Protein AF-A0AAC9HNM5-F1 (afdb_monomer_lite)

Foldseek 3Di:
DVVVVVVVVVVVVVVVVVVVVVVVVVVVVVLQQQDCPPLLVLLVVLLVLLVVLQQFDFFDRDGLVCLLVVVDDVVLVQDPLSNVLSVLCCVLSHVLSVVCSVVRGLVSLVVSLVSLVVSLVSLVVSQVVQVPDPPHGHTGPSSVSNSVSSVSSNVSSVVSNVPSD

Organism: NCBI:txid340345

Secondary structure (DSSP, 8-state):
-HHHHHHHHHHHHHHHHHHHHHHHHHHHHHTTB---HHHHHHHHHHHHHHHHHHHSEEETTEEHHHHHHT-S-GGG---HHHHHHHHHIIIIIIIIHHHHHHH-BHHHHHHHHHHHHHHHHHHHHHHHHHHHSTTS--B-HHHHHHHHHHHHHHHHHHHHHH---

pLDDT: mean 86.4, std 9.67, range [43.88, 97.06]

Structure (mmCIF, N/CA/C/O backbone):
data_AF-A0AAC9HNM5-F1
#
_entry.id   AF-A0AAC9HNM5-F1
#
loop_
_atom_site.group_PDB
_atom_site.id
_atom_site.type_symbol
_atom_site.label_atom_id
_atom_site.label_alt_id
_atom_site.label_comp_id
_atom_site.label_asym_id
_atom_site.label_entity_id
_atom_site.label_seq_id
_atom_site.pdbx_PDB_ins_code
_atom_site.Cartn_x
_atom_site.Cartn_y
_atom_site.Cartn_z
_atom_site.occupancy
_atom_site.B_iso_or_equiv
_atom_site.auth_seq_id
_atom_site.auth_comp_id
_atom_site.auth_asym_id
_atom_site.auth_atom_id
_atom_site.pdbx_PDB_model_num
ATOM 1 N N . MET A 1 1 ? -28.009 -17.971 62.971 1.00 66.12 1 MET A N 1
ATOM 2 C CA . MET A 1 1 ? -28.503 -16.790 62.217 1.00 66.12 1 MET A CA 1
ATOM 3 C C . MET A 1 1 ? -27.349 -15.958 61.664 1.00 66.12 1 MET A C 1
ATOM 5 O O . MET A 1 1 ? -27.450 -15.504 60.539 1.00 66.12 1 MET A O 1
ATOM 9 N N . THR A 1 2 ? -26.254 -15.810 62.415 1.00 79.38 2 THR A N 1
ATOM 10 C CA . THR A 1 2 ? -25.003 -15.157 61.990 1.00 79.38 2 THR A CA 1
ATOM 11 C C . THR A 1 2 ? -24.256 -15.915 60.890 1.00 79.38 2 THR A C 1
ATOM 13 O O . THR A 1 2 ? -23.834 -15.299 59.926 1.00 79.38 2 THR A O 1
ATOM 16 N N . GLU A 1 3 ? -24.181 -17.244 60.980 1.00 81.12 3 GLU A N 1
ATOM 17 C CA . GLU A 1 3 ? -23.502 -18.106 59.993 1.00 81.12 3 GLU A CA 1
ATOM 18 C C . GLU A 1 3 ? -24.096 -17.973 58.581 1.00 81.12 3 GLU A C 1
ATOM 20 O O . GLU A 1 3 ? -23.392 -17.667 57.628 1.00 81.12 3 GLU A O 1
ATOM 25 N N . LYS A 1 4 ? -25.427 -18.038 58.466 1.00 80.00 4 LYS A N 1
ATOM 26 C CA . LYS A 1 4 ? -26.137 -17.863 57.189 1.00 80.00 4 LYS A CA 1
ATOM 27 C C . LYS A 1 4 ? -25.990 -16.454 56.590 1.00 80.00 4 LYS A C 1
ATOM 29 O O . LYS A 1 4 ? -26.109 -16.286 55.382 1.00 80.00 4 LYS A O 1
ATOM 34 N N . ALA A 1 5 ? -25.781 -15.435 57.426 1.00 81.50 5 ALA A N 1
ATOM 35 C CA . ALA A 1 5 ? -25.550 -14.067 56.961 1.00 81.50 5 ALA A CA 1
ATOM 36 C C . ALA A 1 5 ? -24.114 -13.877 56.440 1.00 81.50 5 ALA A C 1
ATOM 38 O O . ALA A 1 5 ? -23.911 -13.144 55.474 1.00 81.50 5 ALA A O 1
ATOM 39 N N . ASP A 1 6 ? -23.144 -14.562 57.049 1.00 86.81 6 ASP A N 1
ATOM 40 C CA . ASP A 1 6 ? -21.741 -14.558 56.627 1.00 86.81 6 ASP A CA 1
ATOM 41 C C . ASP A 1 6 ? -21.545 -15.322 55.305 1.00 86.81 6 ASP A C 1
ATOM 43 O O . ASP A 1 6 ? -20.891 -14.819 54.388 1.00 86.81 6 ASP A O 1
ATOM 47 N N . GLU A 1 7 ? -22.216 -16.471 55.145 1.00 85.75 7 GLU A N 1
ATOM 48 C CA . GLU A 1 7 ? -22.262 -17.228 53.882 1.00 85.75 7 GLU A CA 1
ATOM 49 C C . GLU A 1 7 ? -22.859 -16.396 52.737 1.00 85.75 7 GLU A C 1
ATOM 51 O O . GLU A 1 7 ? -22.267 -16.280 51.665 1.00 85.75 7 GLU A O 1
ATOM 56 N N . LEU A 1 8 ? -23.985 -15.718 52.980 1.00 83.75 8 LEU A N 1
ATOM 57 C CA . LEU A 1 8 ? -24.619 -14.866 51.970 1.00 83.75 8 LEU A CA 1
ATOM 58 C C . LEU A 1 8 ? -23.730 -13.664 51.586 1.00 83.75 8 LEU A C 1
ATOM 60 O O . LEU A 1 8 ? -23.687 -13.244 50.427 1.00 83.75 8 LEU A O 1
ATOM 64 N N . SER A 1 9 ? -22.988 -13.107 52.549 1.00 81.50 9 SER A N 1
ATOM 65 C CA . SER A 1 9 ? -22.056 -12.003 52.294 1.00 81.50 9 SER A CA 1
ATOM 66 C C . SER A 1 9 ? -20.817 -12.451 51.514 1.00 81.50 9 SER A C 1
ATOM 68 O O . SER A 1 9 ? -20.268 -11.672 50.733 1.00 81.50 9 SER A O 1
ATOM 70 N N . THR A 1 10 ? -20.345 -13.679 51.722 1.00 86.94 10 THR A N 1
ATOM 71 C CA . THR A 1 10 ? -19.187 -14.220 50.998 1.00 86.94 10 THR A CA 1
ATOM 72 C C . THR A 1 10 ? -19.557 -14.643 49.582 1.00 86.94 10 THR A C 1
ATOM 74 O O . THR A 1 10 ? -18.784 -14.392 48.655 1.00 86.94 10 THR A O 1
ATOM 77 N N . GLU A 1 11 ? -20.748 -15.203 49.384 1.00 87.25 11 GLU A N 1
ATOM 78 C CA . GLU A 1 11 ? -21.258 -15.587 48.065 1.00 87.25 11 GLU A CA 1
ATOM 79 C C . GLU A 1 11 ? -21.443 -14.356 47.159 1.00 87.25 11 GLU A C 1
ATOM 81 O O . GLU A 1 11 ? -20.880 -14.300 46.064 1.00 87.25 11 GLU A O 1
ATOM 86 N N . THR A 1 12 ? -22.076 -13.294 47.671 1.00 87.50 12 THR A N 1
ATOM 87 C CA . THR A 1 12 ? -22.257 -12.023 46.939 1.00 87.50 12 THR A CA 1
ATOM 88 C C . THR A 1 12 ? -20.929 -11.332 46.606 1.00 87.50 12 THR A C 1
ATOM 90 O O . THR A 1 12 ? -20.720 -10.891 45.474 1.00 87.50 12 THR A O 1
ATOM 93 N N . ALA A 1 13 ? -19.971 -11.294 47.541 1.00 89.81 13 ALA A N 1
ATOM 94 C CA . ALA A 1 13 ? -18.637 -10.745 47.285 1.00 89.81 13 ALA A CA 1
ATOM 95 C C . ALA A 1 13 ? -17.858 -11.540 46.217 1.00 89.81 13 ALA A C 1
ATOM 97 O O . ALA A 1 13 ? -17.044 -10.973 45.477 1.00 89.81 13 ALA A O 1
ATOM 98 N N . THR A 1 14 ? -18.094 -12.850 46.129 1.00 90.81 14 THR A N 1
ATOM 99 C CA . THR A 1 14 ? -17.448 -13.735 45.151 1.00 90.81 14 THR A CA 1
ATOM 100 C C . THR A 1 14 ? -18.059 -13.561 43.761 1.00 90.81 14 THR A C 1
ATOM 102 O O . THR A 1 14 ? -17.311 -13.420 42.790 1.00 90.81 14 THR A O 1
ATOM 105 N N . GLU A 1 15 ? -19.388 -13.466 43.656 1.00 88.31 15 GLU A N 1
ATOM 106 C CA . GLU A 1 15 ? -20.093 -13.163 42.402 1.00 88.31 15 GLU A CA 1
ATOM 107 C C . GLU A 1 15 ? -19.724 -11.784 41.846 1.00 88.31 15 GLU A C 1
ATOM 109 O O . GLU A 1 15 ? -19.435 -11.643 40.651 1.00 88.31 15 GLU A O 1
ATOM 114 N N . GLU A 1 16 ? -19.638 -10.763 42.704 1.00 88.31 16 GLU A N 1
ATOM 115 C CA . GLU A 1 16 ? -19.188 -9.434 42.290 1.00 88.31 16 GLU A CA 1
ATOM 116 C C . GLU A 1 16 ? -17.755 -9.464 41.748 1.00 88.31 16 GLU A C 1
ATOM 118 O O . GLU A 1 16 ? -17.460 -8.849 40.720 1.00 88.31 16 GLU A O 1
ATOM 123 N N . ARG A 1 17 ? -16.844 -10.188 42.411 1.00 88.38 17 ARG A N 1
ATOM 124 C CA . ARG A 1 17 ? -15.458 -10.340 41.943 1.00 88.38 17 ARG A CA 1
ATOM 125 C C . ARG A 1 17 ? -15.392 -11.088 40.617 1.00 88.38 17 ARG A C 1
ATOM 127 O O . ARG A 1 17 ? -14.682 -10.635 39.721 1.00 88.38 17 ARG A O 1
ATOM 134 N N . ALA A 1 18 ? -16.133 -12.183 40.467 1.00 88.12 18 ALA A N 1
ATOM 135 C CA . ALA A 1 18 ? -16.185 -12.954 39.227 1.00 88.12 18 ALA A CA 1
ATOM 136 C C . ALA A 1 18 ? -16.699 -12.097 38.059 1.00 88.12 18 ALA A C 1
ATOM 138 O O . ALA A 1 18 ? -16.090 -12.077 36.987 1.00 88.12 18 ALA A O 1
ATOM 139 N N . THR A 1 19 ? -17.745 -11.302 38.300 1.00 86.81 19 THR A N 1
ATOM 140 C CA . THR A 1 19 ? -18.313 -10.378 37.311 1.00 86.81 19 THR A CA 1
ATOM 141 C C . THR A 1 19 ? -17.309 -9.287 36.929 1.00 86.81 19 THR A C 1
ATOM 143 O O . THR A 1 19 ? -17.068 -9.058 35.744 1.00 86.81 19 THR A O 1
ATOM 146 N N . ARG A 1 20 ? -16.633 -8.660 37.904 1.00 85.31 20 ARG A N 1
ATOM 147 C CA . ARG A 1 20 ? -15.592 -7.644 37.646 1.00 85.31 20 ARG A CA 1
ATOM 148 C C . ARG A 1 20 ? -14.401 -8.214 36.865 1.00 85.31 20 ARG A C 1
ATOM 150 O O . ARG A 1 20 ? -13.894 -7.553 35.959 1.00 85.31 20 ARG A O 1
ATOM 157 N N . VAL A 1 21 ? -13.961 -9.438 37.170 1.00 86.69 21 VAL A N 1
ATOM 158 C CA . VAL A 1 21 ? -12.869 -10.108 36.441 1.00 86.69 21 VAL A CA 1
ATOM 159 C C . VAL A 1 21 ? -13.279 -10.398 34.997 1.00 86.69 21 VAL A C 1
ATOM 161 O O . VAL A 1 21 ? -12.527 -10.045 34.084 1.00 86.69 21 VAL A O 1
ATOM 164 N N . ALA A 1 22 ? -14.473 -10.958 34.780 1.00 79.88 22 ALA A N 1
ATOM 165 C CA . ALA A 1 22 ? -15.005 -11.236 33.448 1.00 79.88 22 ALA A CA 1
ATOM 166 C C . ALA A 1 22 ? -15.125 -9.953 32.609 1.00 79.88 22 ALA A C 1
ATOM 168 O O . ALA A 1 22 ? -14.618 -9.909 31.486 1.00 79.88 22 ALA A O 1
ATOM 169 N N . LEU A 1 23 ? -15.669 -8.877 33.187 1.00 80.88 23 LEU A N 1
ATOM 170 C CA . LEU A 1 23 ? -15.750 -7.568 32.538 1.00 80.88 23 LEU A CA 1
ATOM 171 C C . LEU A 1 23 ? -14.362 -7.015 32.197 1.00 80.88 23 LEU A C 1
ATOM 173 O O . LEU A 1 23 ? -14.123 -6.687 31.042 1.00 80.88 23 LEU A O 1
ATOM 177 N N . SER A 1 24 ? -13.402 -7.027 33.131 1.00 74.94 24 SER A N 1
ATOM 178 C CA . SER A 1 24 ? -12.031 -6.546 32.869 1.00 74.94 24 SER A CA 1
ATOM 179 C C . SER A 1 24 ? -11.305 -7.339 31.773 1.00 74.94 24 SER A C 1
ATOM 181 O O . SER A 1 24 ? -10.392 -6.837 31.112 1.00 74.94 24 SER A O 1
ATOM 183 N N . SER A 1 25 ? -11.650 -8.620 31.613 1.00 72.50 25 SER A N 1
ATOM 184 C CA . SER A 1 25 ? -11.069 -9.490 30.592 1.00 72.50 25 SER A CA 1
ATOM 185 C C . SER A 1 25 ? -11.669 -9.200 29.216 1.00 72.50 25 SER A C 1
ATOM 187 O O . SER A 1 25 ? -10.917 -9.063 28.250 1.00 72.50 25 SER A O 1
ATOM 189 N N . ALA A 1 26 ? -12.988 -8.996 29.150 1.00 69.69 26 ALA A N 1
ATOM 190 C CA . ALA A 1 26 ? -13.698 -8.581 27.947 1.00 69.69 26 ALA A CA 1
ATOM 191 C C . ALA A 1 26 ? -13.284 -7.166 27.514 1.00 69.69 26 ALA A C 1
ATOM 193 O O . ALA A 1 26 ? -13.017 -6.932 26.339 1.00 69.69 26 ALA A O 1
ATOM 194 N N . GLU A 1 27 ? -13.124 -6.246 28.463 1.00 62.97 27 GLU A N 1
ATOM 195 C CA . GLU A 1 27 ? -12.683 -4.869 28.240 1.00 62.97 27 GLU A CA 1
ATOM 196 C C . GLU A 1 27 ? -11.249 -4.827 27.690 1.00 62.97 27 GLU A C 1
ATOM 198 O O . GLU A 1 27 ? -11.001 -4.211 26.658 1.00 62.97 27 GLU A O 1
ATOM 203 N N . ARG A 1 28 ? -10.316 -5.616 28.249 1.00 63.88 28 ARG A N 1
ATOM 204 C CA . ARG A 1 28 ? -8.965 -5.808 27.674 1.00 63.88 28 ARG A CA 1
ATOM 205 C C . ARG A 1 28 ? -8.978 -6.409 26.267 1.00 63.88 28 ARG A C 1
ATOM 207 O O . ARG A 1 28 ? -8.058 -6.167 25.482 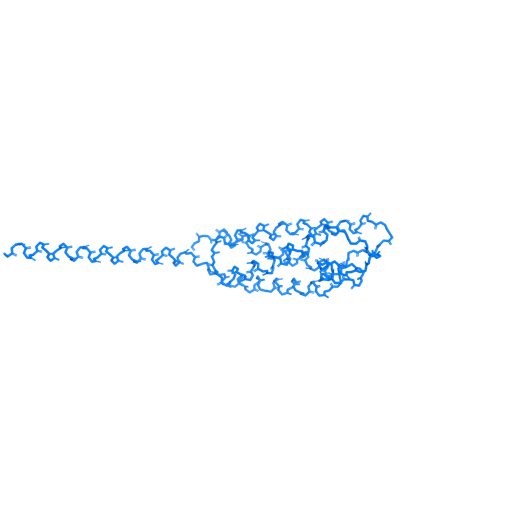1.00 63.88 28 ARG A O 1
ATOM 214 N N . GLN A 1 29 ? -9.987 -7.210 25.942 1.00 62.94 29 GLN A N 1
ATOM 215 C CA . GLN A 1 29 ? -10.165 -7.787 24.611 1.00 62.94 29 GLN A CA 1
ATOM 216 C C . GLN A 1 29 ? -10.744 -6.766 23.620 1.00 62.94 29 GLN A C 1
ATOM 218 O O . GLN A 1 29 ? -10.367 -6.779 22.447 1.00 62.94 29 GLN A O 1
ATOM 223 N N . LEU A 1 30 ? -11.592 -5.852 24.099 1.00 56.38 30 LEU A N 1
ATOM 224 C CA . LEU A 1 30 ? -12.158 -4.739 23.336 1.00 56.38 30 LEU A CA 1
ATOM 225 C C . LEU A 1 30 ? -11.131 -3.625 23.095 1.00 56.38 30 LEU A C 1
ATOM 227 O O . LEU A 1 30 ? -11.024 -3.161 21.965 1.00 56.38 30 LEU A O 1
ATOM 231 N N . LEU A 1 31 ? -10.270 -3.317 24.072 1.00 57.78 31 LEU A N 1
ATOM 232 C CA . LEU A 1 31 ? -9.148 -2.367 23.949 1.00 57.78 31 LEU A CA 1
ATOM 233 C C . LEU A 1 31 ? -8.092 -2.778 22.901 1.00 57.78 31 LEU A C 1
ATOM 235 O O . LEU A 1 31 ? -7.189 -2.012 22.578 1.00 57.78 31 LEU A O 1
ATOM 239 N N . ARG A 1 32 ? -8.170 -3.999 22.354 1.00 58.50 32 ARG A N 1
ATOM 240 C CA . ARG A 1 32 ? -7.300 -4.466 21.259 1.00 58.50 32 ARG A CA 1
ATOM 241 C C . ARG A 1 32 ? -7.870 -4.207 19.867 1.00 58.50 32 ARG A C 1
ATOM 243 O O . ARG A 1 32 ? -7.137 -4.409 18.893 1.00 58.50 32 ARG A O 1
ATOM 250 N N . ARG A 1 33 ? -9.148 -3.820 19.762 1.00 58.84 33 ARG A N 1
ATOM 251 C CA . ARG A 1 33 ? -9.786 -3.474 18.491 1.00 58.84 33 ARG A CA 1
ATOM 252 C C . ARG A 1 33 ? -9.513 -2.012 18.187 1.00 58.84 33 ARG A C 1
ATOM 254 O O . ARG A 1 33 ? -10.121 -1.115 18.749 1.00 58.84 33 ARG A O 1
ATOM 261 N N . PHE A 1 34 ? -8.579 -1.810 17.276 1.00 64.25 34 PHE A N 1
ATOM 262 C CA . PHE A 1 34 ? -8.294 -0.513 16.697 1.00 64.25 34 PHE A CA 1
ATOM 263 C C . PHE A 1 34 ? -9.395 -0.184 15.672 1.00 64.25 34 PHE A C 1
ATOM 265 O O . PHE A 1 34 ? -9.687 -1.017 14.809 1.00 64.25 34 PHE A O 1
ATOM 272 N N . ASP A 1 35 ? -10.022 0.992 15.773 1.00 68.50 35 ASP A N 1
ATOM 273 C CA . ASP A 1 35 ? -10.976 1.478 14.770 1.00 68.50 35 ASP A CA 1
ATOM 274 C C . ASP A 1 35 ? -10.257 2.379 13.749 1.00 68.50 35 ASP A C 1
ATOM 276 O O . ASP A 1 35 ? -9.923 3.527 14.055 1.00 68.50 35 ASP A O 1
ATOM 280 N N . PRO A 1 36 ? -9.993 1.890 12.523 1.00 65.75 36 PRO A N 1
ATOM 281 C CA . PRO A 1 36 ? -9.333 2.690 11.501 1.00 65.75 36 PRO A CA 1
ATOM 282 C C . PRO A 1 36 ? -10.171 3.847 10.938 1.00 65.75 36 PRO A C 1
ATOM 284 O O . PRO A 1 36 ? -9.620 4.629 10.159 1.00 65.75 36 PRO A O 1
ATOM 287 N N . GLY A 1 37 ? -11.450 4.008 11.306 1.00 78.94 37 GLY A N 1
ATOM 288 C CA . GLY A 1 37 ? -12.280 5.154 10.914 1.00 78.94 37 GLY A CA 1
ATOM 289 C C . GLY A 1 37 ? -12.135 5.551 9.434 1.00 78.94 37 GLY A C 1
ATOM 290 O O . GLY A 1 37 ? -12.069 4.706 8.540 1.00 78.94 37 GLY A O 1
ATOM 291 N N . ARG A 1 38 ? -12.004 6.857 9.155 1.00 82.12 38 ARG A N 1
ATOM 292 C CA . ARG A 1 38 ? -11.755 7.383 7.793 1.00 82.12 38 ARG A CA 1
ATOM 293 C C . ARG A 1 38 ? -10.438 6.908 7.169 1.00 82.12 38 ARG A C 1
ATOM 295 O O . ARG A 1 38 ? -10.334 6.851 5.947 1.00 82.12 38 ARG A O 1
ATOM 302 N N . ARG A 1 39 ? -9.432 6.558 7.975 1.00 84.50 39 ARG A N 1
ATOM 303 C CA . ARG A 1 39 ? -8.123 6.109 7.474 1.00 84.50 39 ARG A CA 1
ATOM 304 C C . ARG A 1 39 ? -8.200 4.709 6.856 1.00 84.50 39 ARG A C 1
ATOM 306 O O . ARG A 1 39 ? -7.408 4.416 5.967 1.00 84.50 39 ARG A O 1
ATOM 313 N N . ALA A 1 40 ? -9.195 3.896 7.232 1.00 86.62 40 ALA A N 1
ATOM 314 C CA . ALA A 1 40 ? -9.499 2.627 6.565 1.00 86.62 40 ALA A CA 1
ATOM 315 C C . ALA A 1 40 ? -9.745 2.818 5.062 1.00 86.62 40 ALA A C 1
ATOM 317 O O . ALA A 1 40 ? -9.254 2.038 4.250 1.00 86.62 40 ALA A O 1
ATOM 318 N N . LEU A 1 41 ? -10.473 3.881 4.699 1.00 89.69 41 LEU A N 1
ATOM 319 C CA . LEU A 1 41 ? -10.790 4.191 3.309 1.00 89.69 41 LEU A CA 1
ATOM 320 C C . LEU A 1 41 ? -9.533 4.576 2.525 1.00 89.69 41 LEU A C 1
ATOM 322 O O . LEU A 1 41 ? -9.360 4.117 1.403 1.00 89.69 41 LEU A O 1
ATOM 326 N N . TYR A 1 42 ? -8.633 5.364 3.119 1.00 94.00 42 TYR A N 1
ATOM 327 C CA . TYR A 1 42 ? -7.360 5.716 2.485 1.00 94.00 42 TYR A CA 1
ATOM 328 C C . TYR A 1 42 ? -6.457 4.499 2.295 1.00 94.00 42 TYR A C 1
ATOM 330 O O . TYR A 1 42 ? -5.880 4.337 1.227 1.00 94.00 42 TYR A O 1
ATOM 338 N N . LEU A 1 43 ? -6.381 3.606 3.284 1.00 92.81 43 LEU A N 1
ATOM 339 C CA . LEU A 1 43 ? -5.629 2.356 3.158 1.00 92.81 43 LEU A CA 1
ATOM 340 C C . LEU A 1 43 ? -6.208 1.451 2.065 1.00 92.81 43 LEU A C 1
ATOM 342 O O . LEU A 1 43 ? -5.457 0.920 1.252 1.00 92.81 43 LEU A O 1
ATOM 346 N N . ALA A 1 44 ? -7.536 1.320 2.003 1.00 93.06 44 ALA A N 1
ATOM 347 C CA . ALA A 1 44 ? -8.211 0.562 0.954 1.00 93.06 44 ALA A CA 1
ATOM 348 C C . ALA A 1 44 ? -7.991 1.183 -0.436 1.00 93.06 44 ALA A C 1
ATOM 350 O O . ALA A 1 44 ? -7.698 0.466 -1.389 1.00 93.06 44 ALA A O 1
ATOM 351 N N . ALA A 1 45 ? -8.073 2.512 -0.549 1.00 95.19 45 ALA A N 1
ATOM 352 C CA . ALA A 1 45 ? -7.783 3.230 -1.787 1.00 95.19 45 ALA A CA 1
ATOM 353 C C . ALA A 1 45 ? -6.317 3.053 -2.211 1.00 95.19 45 ALA A C 1
ATOM 355 O O . ALA A 1 45 ? -6.049 2.783 -3.377 1.00 95.19 45 ALA A O 1
ATOM 356 N N . GLY A 1 46 ? -5.374 3.130 -1.269 1.00 94.88 46 GLY A N 1
ATOM 357 C CA . GLY A 1 46 ? -3.963 2.847 -1.518 1.00 94.88 46 GLY A CA 1
ATOM 358 C C . GLY A 1 46 ? -3.745 1.419 -2.021 1.00 94.88 46 GLY A C 1
ATOM 359 O O . GLY A 1 46 ? -3.063 1.224 -3.021 1.00 94.88 46 GLY A O 1
ATOM 360 N N . ALA A 1 47 ? -4.369 0.422 -1.386 1.00 94.69 47 ALA A N 1
ATOM 361 C CA . ALA A 1 47 ? -4.290 -0.970 -1.828 1.00 94.69 47 ALA A CA 1
ATOM 362 C C . ALA A 1 47 ? -4.882 -1.162 -3.236 1.00 94.69 47 ALA A C 1
ATOM 364 O O . ALA A 1 47 ? -4.317 -1.892 -4.048 1.00 94.69 47 ALA A O 1
ATOM 365 N N . LEU A 1 48 ? -5.973 -0.465 -3.565 1.00 95.19 48 LEU A N 1
ATOM 366 C CA . LEU A 1 48 ? -6.540 -0.473 -4.914 1.00 95.19 48 LEU A CA 1
ATOM 367 C C . LEU A 1 48 ? -5.591 0.165 -5.942 1.00 95.19 48 LEU A C 1
ATOM 369 O O . LEU A 1 48 ? -5.434 -0.368 -7.038 1.00 95.19 48 LEU A O 1
ATOM 373 N N . LEU A 1 49 ? -4.922 1.266 -5.586 1.00 96.81 49 LEU A N 1
ATOM 374 C CA . LEU A 1 49 ? -3.895 1.883 -6.430 1.00 96.81 49 LEU A CA 1
ATOM 375 C C . LEU A 1 49 ? -2.701 0.951 -6.655 1.00 96.81 49 LEU A C 1
ATOM 377 O O . LEU A 1 49 ? -2.160 0.939 -7.756 1.00 96.81 49 LEU A O 1
ATOM 381 N N . LEU A 1 50 ? -2.313 0.146 -5.660 1.00 95.69 50 LEU A N 1
ATOM 382 C CA . LEU A 1 50 ? -1.287 -0.884 -5.840 1.00 95.69 50 LEU A CA 1
ATOM 383 C C . LEU A 1 50 ? -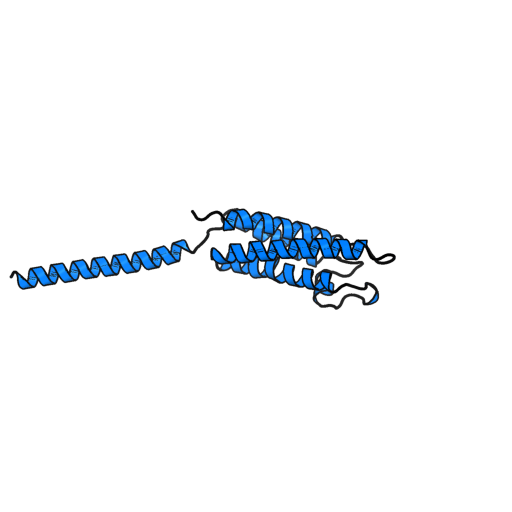1.728 -1.950 -6.840 1.00 95.69 50 LEU A C 1
ATOM 385 O O . LEU A 1 50 ? -0.962 -2.289 -7.735 1.00 95.69 50 LEU A O 1
ATOM 389 N N . ILE A 1 51 ? -2.964 -2.440 -6.729 1.00 95.44 51 ILE A N 1
ATOM 390 C CA . ILE A 1 51 ? -3.514 -3.413 -7.682 1.00 95.44 51 ILE A CA 1
ATOM 391 C C . ILE A 1 51 ? -3.508 -2.831 -9.102 1.00 95.44 51 ILE A C 1
ATOM 393 O O . ILE A 1 51 ? -3.079 -3.502 -10.039 1.00 95.44 51 ILE A O 1
ATOM 397 N N . LEU A 1 52 ? -3.918 -1.569 -9.260 1.00 96.00 52 LEU A N 1
ATOM 398 C CA . LEU A 1 52 ? -3.856 -0.881 -10.548 1.00 96.00 52 LEU A CA 1
ATOM 399 C C . LEU A 1 52 ? -2.407 -0.744 -11.041 1.00 96.00 52 LEU A C 1
ATOM 401 O O . LEU A 1 52 ? -2.123 -1.070 -12.187 1.00 96.00 52 LEU A O 1
ATOM 405 N N . GLY A 1 53 ? -1.479 -0.336 -10.173 1.00 94.94 53 GLY A N 1
ATOM 406 C CA . GLY A 1 53 ? -0.054 -0.234 -10.488 1.00 94.94 53 GLY A CA 1
ATOM 407 C C . GLY A 1 53 ? 0.558 -1.556 -10.957 1.00 94.94 53 GLY A C 1
ATOM 408 O O . GLY A 1 53 ? 1.369 -1.550 -11.877 1.00 94.94 53 GLY A O 1
ATOM 409 N N . PHE A 1 54 ? 0.126 -2.689 -10.396 1.00 94.38 54 PHE A N 1
ATOM 410 C CA . PHE A 1 54 ? 0.534 -4.034 -10.823 1.00 94.38 54 PHE A CA 1
ATOM 411 C C . PHE A 1 54 ? 0.018 -4.428 -12.208 1.00 94.38 54 PHE A C 1
ATOM 413 O O . PHE A 1 54 ? 0.692 -5.178 -12.913 1.00 94.38 54 PHE A O 1
ATOM 420 N N . ALA A 1 55 ? -1.165 -3.942 -12.586 1.00 93.94 55 ALA A N 1
ATOM 421 C CA . ALA A 1 55 ? -1.739 -4.174 -13.908 1.00 93.94 55 ALA A CA 1
ATOM 422 C C . ALA A 1 55 ? -1.077 -3.312 -14.996 1.00 93.94 55 ALA A C 1
ATOM 424 O O . ALA A 1 55 ? -1.167 -3.643 -16.176 1.00 93.94 55 ALA A O 1
ATOM 425 N N . LEU A 1 56 ? -0.419 -2.211 -14.617 1.00 94.06 56 LEU A N 1
ATOM 426 C CA . LEU A 1 56 ? 0.307 -1.356 -15.551 1.00 94.06 56 LEU A CA 1
ATOM 427 C C . LEU A 1 56 ? 1.689 -1.938 -15.907 1.00 94.06 56 LEU A C 1
ATOM 429 O O . LEU A 1 56 ? 2.274 -2.673 -15.106 1.00 94.06 56 LEU A O 1
ATOM 433 N N . PRO A 1 57 ? 2.263 -1.548 -17.062 1.00 94.50 57 PRO A N 1
ATOM 434 C CA . PRO A 1 57 ? 3.628 -1.913 -17.422 1.00 94.50 57 PRO A CA 1
ATOM 435 C C . PRO A 1 57 ? 4.655 -1.303 -16.461 1.00 94.50 57 PRO A C 1
ATOM 437 O O . PRO A 1 57 ? 4.655 -0.096 -16.185 1.00 94.50 57 PRO A O 1
ATOM 440 N N . TRP A 1 58 ? 5.534 -2.153 -15.938 1.00 92.06 58 TRP A N 1
ATOM 441 C CA . TRP A 1 58 ? 6.642 -1.787 -15.056 1.00 92.06 58 TRP A CA 1
ATOM 442 C C . TRP A 1 58 ? 7.948 -1.616 -15.821 1.00 92.06 58 TRP A C 1
ATOM 444 O O . TRP A 1 58 ? 8.740 -0.745 -15.464 1.00 92.06 58 TRP A O 1
ATOM 454 N N . VAL A 1 59 ? 8.182 -2.435 -16.848 1.00 89.88 59 VAL A N 1
ATOM 455 C CA . VAL A 1 59 ? 9.394 -2.408 -17.677 1.00 89.88 59 VAL A CA 1
ATOM 456 C C . VAL A 1 59 ? 9.027 -2.834 -19.094 1.00 89.88 59 VAL A C 1
ATOM 458 O O . VAL A 1 59 ? 8.587 -3.962 -19.292 1.00 89.88 59 VAL A O 1
ATOM 461 N N . GLY A 1 60 ? 9.225 -1.953 -20.078 1.00 88.56 60 GLY A N 1
ATOM 462 C CA . GLY A 1 60 ? 8.720 -2.202 -21.433 1.00 88.56 60 GLY A CA 1
ATOM 463 C C . GLY A 1 60 ? 7.214 -2.469 -21.387 1.00 88.56 60 GLY A C 1
ATOM 464 O O . GLY A 1 60 ? 6.484 -1.693 -20.770 1.00 88.56 60 GLY A O 1
ATOM 465 N N . ASP A 1 61 ? 6.790 -3.599 -21.950 1.00 89.12 61 ASP A N 1
ATOM 466 C CA . ASP A 1 61 ? 5.396 -4.059 -21.915 1.00 89.12 61 ASP A CA 1
ATOM 467 C C . ASP A 1 61 ? 5.091 -5.016 -20.748 1.00 89.12 61 ASP A C 1
ATOM 469 O O . ASP A 1 61 ? 3.931 -5.352 -20.514 1.00 89.12 61 ASP A O 1
ATOM 473 N N . ALA A 1 62 ? 6.104 -5.421 -19.971 1.00 92.94 62 ALA A N 1
ATOM 474 C CA . ALA A 1 62 ? 5.918 -6.347 -18.860 1.00 92.94 62 ALA A CA 1
ATOM 475 C C . ALA A 1 62 ? 5.218 -5.671 -17.676 1.00 92.94 62 ALA A C 1
ATOM 477 O O . ALA A 1 62 ? 5.693 -4.674 -17.116 1.00 92.94 62 ALA A O 1
ATOM 478 N N . THR A 1 63 ? 4.105 -6.257 -17.257 1.00 95.31 63 THR A N 1
ATOM 479 C CA . THR A 1 63 ? 3.315 -5.845 -16.093 1.00 95.31 63 THR A CA 1
ATOM 480 C C . THR A 1 63 ? 3.992 -6.226 -14.774 1.00 95.31 63 THR A C 1
ATOM 482 O O . THR A 1 63 ? 4.843 -7.118 -14.713 1.00 95.31 63 THR A O 1
ATOM 485 N N . GLY A 1 64 ? 3.579 -5.596 -13.670 1.00 90.81 64 GLY A N 1
ATOM 486 C CA . GLY A 1 64 ? 4.065 -5.952 -12.331 1.00 90.81 64 GLY A CA 1
ATOM 487 C C . GLY A 1 64 ? 3.784 -7.413 -11.952 1.00 90.81 64 GLY A C 1
ATOM 488 O O . GLY A 1 64 ? 4.576 -8.038 -11.245 1.00 90.81 64 GLY A O 1
ATOM 489 N N . MET A 1 65 ? 2.697 -7.993 -12.472 1.00 92.94 65 MET A N 1
ATOM 490 C CA . MET A 1 65 ? 2.376 -9.412 -12.283 1.00 92.94 65 MET A CA 1
ATOM 491 C C . MET A 1 65 ? 3.342 -10.340 -13.022 1.00 92.94 65 MET A C 1
ATOM 493 O O . MET A 1 65 ? 3.789 -11.334 -12.451 1.00 92.94 65 MET A O 1
ATOM 497 N N . GLU A 1 66 ? 3.709 -10.018 -14.259 1.00 92.00 66 GLU A N 1
ATOM 498 C CA . GLU A 1 66 ? 4.683 -10.810 -15.021 1.00 92.00 66 GLU A CA 1
ATOM 499 C C . GLU A 1 66 ? 6.086 -10.708 -14.420 1.00 92.00 66 GLU A C 1
ATOM 501 O O . GLU A 1 66 ? 6.814 -11.701 -14.362 1.00 92.00 66 GLU A O 1
ATOM 506 N N . VAL A 1 67 ? 6.444 -9.532 -13.892 1.00 91.50 67 VAL A N 1
ATOM 507 C CA . VAL A 1 67 ? 7.671 -9.329 -13.109 1.00 91.50 67 VAL A CA 1
ATOM 508 C C . VAL A 1 67 ? 7.674 -10.221 -11.863 1.00 91.50 67 VAL A C 1
ATOM 510 O O . VAL A 1 67 ? 8.660 -10.914 -11.605 1.00 91.50 67 VAL A O 1
ATOM 513 N N . LEU A 1 68 ? 6.572 -10.254 -11.106 1.00 92.00 68 LEU A N 1
ATOM 514 C CA . LEU A 1 68 ? 6.441 -11.082 -9.904 1.00 92.00 68 LEU A CA 1
ATOM 515 C C . LEU A 1 68 ? 6.577 -12.578 -10.221 1.00 92.00 68 LEU A C 1
ATOM 517 O O . LEU A 1 68 ? 7.338 -13.292 -9.564 1.00 92.00 68 LEU A O 1
ATOM 521 N N . LEU A 1 69 ? 5.855 -13.041 -11.242 1.00 92.06 69 LEU A N 1
ATOM 522 C CA . LEU A 1 69 ? 5.841 -14.442 -11.663 1.00 92.06 69 LEU A CA 1
ATOM 523 C C . LEU A 1 69 ? 7.133 -14.856 -12.384 1.00 92.06 69 LEU A C 1
ATOM 525 O O . LEU A 1 69 ? 7.402 -16.047 -12.520 1.00 92.06 69 LEU A O 1
ATOM 529 N N . GLY A 1 70 ? 7.959 -13.892 -12.805 1.00 87.31 70 GLY A N 1
ATOM 530 C CA . GLY A 1 70 ? 9.153 -14.146 -13.608 1.00 87.31 70 GLY A CA 1
ATOM 531 C C . GLY A 1 70 ? 8.823 -14.645 -15.016 1.00 87.31 70 GLY A C 1
ATOM 532 O O . GLY A 1 70 ? 9.632 -15.354 -15.604 1.00 87.31 70 GLY A O 1
ATOM 533 N N . SER A 1 71 ? 7.635 -14.312 -15.525 1.00 88.56 71 SER A N 1
ATOM 534 C CA . SER A 1 71 ? 7.148 -14.688 -16.858 1.00 88.56 71 SER A CA 1
ATOM 535 C C . SER A 1 71 ? 7.351 -13.591 -17.904 1.00 88.56 71 SER A C 1
ATOM 537 O O . SER A 1 71 ? 6.932 -13.753 -19.046 1.00 88.56 71 SER A O 1
ATOM 539 N N . ALA A 1 72 ? 7.947 -12.468 -17.510 1.00 88.19 72 ALA A N 1
ATOM 540 C CA . ALA A 1 72 ? 8.281 -11.374 -18.406 1.00 88.19 72 ALA A CA 1
ATOM 541 C C . ALA A 1 72 ? 9.365 -11.770 -19.423 1.00 88.19 72 ALA A C 1
ATOM 543 O O . ALA A 1 72 ? 10.150 -12.694 -19.189 1.00 88.19 72 ALA A O 1
ATOM 544 N N . GLU A 1 73 ? 9.420 -11.051 -20.545 1.00 85.75 73 GLU A N 1
ATOM 545 C CA . GLU A 1 73 ? 10.355 -11.361 -21.625 1.00 85.75 73 GLU A CA 1
ATOM 546 C C . GLU A 1 73 ? 11.820 -11.365 -21.145 1.00 85.75 73 GLU A C 1
ATOM 548 O O . GLU A 1 73 ? 12.267 -10.389 -20.531 1.00 85.75 73 GLU A O 1
ATOM 553 N N . PRO A 1 74 ? 12.611 -12.413 -21.463 1.00 82.81 74 PRO A N 1
ATOM 554 C CA . PRO A 1 74 ? 14.006 -12.510 -21.026 1.00 82.81 74 PRO A CA 1
ATOM 555 C C . PRO A 1 74 ? 14.886 -11.340 -21.487 1.00 82.81 74 PRO A C 1
ATOM 557 O O . PRO A 1 74 ? 15.820 -10.967 -20.783 1.00 82.81 74 PRO A O 1
ATOM 560 N N . ALA A 1 75 ? 14.564 -10.738 -22.637 1.00 81.38 75 ALA A N 1
ATOM 561 C CA . ALA A 1 75 ? 15.291 -9.604 -23.209 1.00 81.38 75 ALA A CA 1
ATOM 562 C C . ALA A 1 75 ? 15.203 -8.320 -22.364 1.00 81.38 75 ALA A C 1
ATOM 564 O O . ALA A 1 75 ? 16.019 -7.419 -22.528 1.00 81.38 75 ALA A O 1
ATOM 565 N N . LEU A 1 76 ? 14.230 -8.220 -21.451 1.00 79.00 76 LEU A N 1
ATOM 566 C CA . LEU A 1 76 ? 14.060 -7.046 -20.591 1.00 79.00 76 LEU A CA 1
ATOM 567 C C . LEU A 1 76 ? 15.045 -7.015 -19.413 1.00 79.00 76 LEU A C 1
ATOM 569 O O . LEU A 1 76 ? 15.098 -6.000 -18.711 1.00 79.00 76 LEU A O 1
ATOM 573 N N . GLU A 1 77 ? 15.793 -8.104 -19.183 1.00 81.06 77 GLU A N 1
ATOM 574 C CA . GLU A 1 77 ? 16.788 -8.261 -18.111 1.00 81.06 77 GLU A CA 1
ATOM 575 C C . GLU A 1 77 ? 16.286 -7.733 -16.757 1.00 81.06 77 GLU A C 1
ATOM 577 O O . GLU A 1 77 ? 16.843 -6.824 -16.133 1.00 81.06 77 GLU A O 1
ATOM 582 N N . ILE A 1 78 ? 15.152 -8.270 -16.306 1.00 81.88 78 ILE A N 1
ATOM 583 C CA . ILE A 1 78 ? 14.533 -7.842 -15.051 1.00 81.88 78 ILE A CA 1
ATOM 584 C C . ILE A 1 78 ? 15.368 -8.349 -13.873 1.00 81.88 78 ILE A C 1
ATOM 586 O O . ILE A 1 78 ? 15.475 -9.550 -13.618 1.00 81.88 78 ILE A O 1
ATOM 590 N N . GLY A 1 79 ? 15.941 -7.405 -13.127 1.00 82.38 79 GLY A N 1
ATOM 591 C CA . GLY A 1 79 ? 16.759 -7.696 -11.958 1.00 82.38 79 GLY A CA 1
ATOM 592 C C . GLY A 1 79 ? 15.968 -8.322 -10.805 1.00 82.38 79 GLY A C 1
ATOM 593 O O . GLY A 1 79 ? 14.767 -8.093 -10.637 1.00 82.38 79 GLY A O 1
ATOM 594 N N . LEU A 1 80 ? 16.678 -9.062 -9.945 1.00 86.75 80 LEU A N 1
ATOM 595 C CA . LEU A 1 80 ? 16.125 -9.671 -8.727 1.00 86.75 80 LEU A CA 1
ATOM 596 C C . LEU A 1 80 ? 15.405 -8.642 -7.841 1.00 86.75 80 LEU A C 1
ATOM 598 O O . LEU A 1 80 ? 14.385 -8.952 -7.234 1.00 86.75 80 LEU A O 1
ATOM 602 N N . LEU A 1 81 ? 15.905 -7.407 -7.815 1.00 86.25 81 LEU A N 1
ATOM 603 C CA . LEU A 1 81 ? 15.394 -6.339 -6.965 1.00 86.25 81 LEU A CA 1
ATOM 604 C C . LEU A 1 81 ? 13.950 -5.946 -7.296 1.00 86.25 81 LEU A C 1
ATOM 606 O O . LEU A 1 81 ? 13.134 -5.810 -6.391 1.00 86.25 81 LEU A O 1
ATOM 610 N N . SER A 1 82 ? 13.603 -5.851 -8.584 1.00 86.94 82 SER A N 1
ATOM 611 C CA . SER A 1 82 ? 12.229 -5.568 -9.020 1.00 86.94 82 SER A CA 1
ATOM 612 C C . SER A 1 82 ? 11.265 -6.694 -8.643 1.00 86.94 82 SER A C 1
ATOM 614 O O . SER A 1 82 ? 10.108 -6.430 -8.327 1.00 86.94 82 SER A O 1
ATOM 616 N N . ARG A 1 83 ? 11.741 -7.947 -8.632 1.00 89.94 83 ARG A N 1
ATOM 617 C CA . ARG A 1 83 ? 10.942 -9.118 -8.233 1.00 89.94 83 ARG A CA 1
ATOM 618 C C . ARG A 1 83 ? 10.708 -9.156 -6.727 1.00 89.94 83 ARG A C 1
ATOM 620 O O . ARG A 1 83 ? 9.589 -9.420 -6.297 1.00 89.94 83 ARG A O 1
ATOM 627 N N . VAL A 1 84 ? 11.747 -8.868 -5.939 1.00 92.56 84 VAL A N 1
ATOM 628 C CA . VAL A 1 84 ? 11.638 -8.749 -4.478 1.00 92.56 84 VAL A CA 1
ATOM 629 C C . VAL A 1 84 ? 10.675 -7.620 -4.126 1.00 92.56 84 VAL A C 1
ATOM 631 O O . VAL A 1 84 ? 9.722 -7.872 -3.400 1.00 92.56 84 VAL A O 1
ATOM 634 N N . PHE A 1 85 ? 10.826 -6.445 -4.746 1.00 93.19 85 PHE A N 1
ATOM 635 C CA . PHE A 1 85 ? 9.901 -5.323 -4.577 1.00 93.19 85 PHE A CA 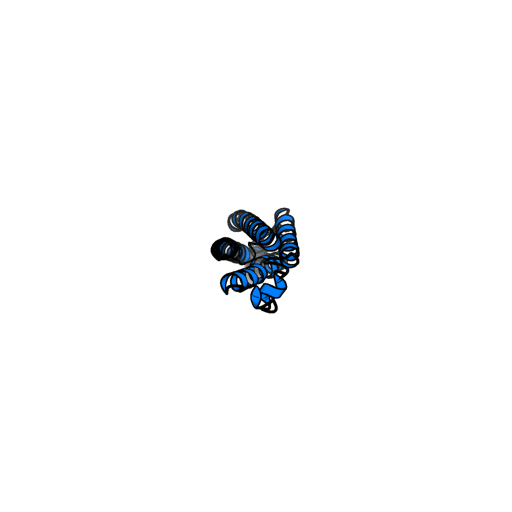1
ATOM 636 C C . PHE A 1 85 ? 8.451 -5.695 -4.927 1.00 93.19 85 PHE A C 1
ATOM 638 O O . PHE A 1 85 ? 7.524 -5.384 -4.181 1.00 93.19 85 PHE A O 1
ATOM 645 N N . ALA A 1 86 ? 8.225 -6.401 -6.040 1.00 93.69 86 ALA A N 1
ATOM 646 C CA . ALA A 1 86 ? 6.884 -6.864 -6.384 1.00 93.69 86 ALA A CA 1
ATOM 647 C C . ALA A 1 86 ? 6.318 -7.806 -5.300 1.00 93.69 86 ALA A C 1
ATOM 649 O O . ALA A 1 86 ? 5.169 -7.667 -4.875 1.00 93.69 86 ALA A O 1
ATOM 650 N N . ALA A 1 87 ? 7.125 -8.742 -4.797 1.00 94.38 87 ALA A N 1
ATOM 651 C CA . ALA A 1 87 ? 6.692 -9.670 -3.759 1.00 94.38 87 ALA A CA 1
ATOM 652 C C . ALA A 1 87 ? 6.381 -8.958 -2.431 1.00 94.38 87 ALA A C 1
ATOM 654 O O . ALA A 1 87 ? 5.354 -9.238 -1.809 1.00 94.38 87 ALA A O 1
ATOM 655 N N . THR A 1 88 ? 7.230 -8.020 -2.004 1.00 93.56 88 THR A N 1
ATOM 656 C CA . THR A 1 88 ? 7.061 -7.281 -0.747 1.00 93.56 88 THR A CA 1
ATOM 657 C C . THR A 1 88 ? 5.874 -6.329 -0.803 1.00 93.56 88 THR A C 1
ATOM 659 O O . THR A 1 88 ? 5.084 -6.303 0.141 1.00 93.56 88 THR A O 1
ATOM 662 N N . VAL A 1 89 ? 5.661 -5.623 -1.918 1.00 94.94 89 VAL A N 1
ATOM 663 C CA . VAL A 1 89 ? 4.486 -4.761 -2.098 1.00 94.94 89 VAL A CA 1
ATOM 664 C C . VAL A 1 89 ? 3.194 -5.566 -2.097 1.00 94.94 89 VAL A C 1
ATOM 666 O O . VAL A 1 89 ? 2.234 -5.167 -1.434 1.00 94.94 89 VAL A O 1
ATOM 669 N N . LEU A 1 90 ? 3.150 -6.698 -2.804 1.00 95.00 90 LEU A N 1
ATOM 670 C CA . LEU A 1 90 ? 1.960 -7.544 -2.803 1.00 95.00 90 LEU A CA 1
ATOM 671 C C . LEU A 1 90 ? 1.675 -8.065 -1.389 1.00 95.00 90 LEU A C 1
ATOM 673 O O . LEU A 1 90 ? 0.545 -7.984 -0.907 1.00 95.00 90 LEU A O 1
ATOM 677 N N . LEU A 1 91 ? 2.707 -8.543 -0.691 1.00 95.56 91 LEU A N 1
ATOM 678 C CA . LEU A 1 91 ? 2.571 -9.057 0.664 1.00 95.56 91 LEU A CA 1
ATOM 679 C C . LEU A 1 91 ? 2.144 -7.963 1.650 1.00 95.56 91 LEU A C 1
ATOM 681 O O . LEU A 1 91 ? 1.091 -8.077 2.266 1.00 95.56 91 LEU A O 1
ATOM 685 N N . PHE A 1 92 ? 2.929 -6.903 1.824 1.00 93.00 92 PHE A N 1
ATOM 686 C CA . PHE A 1 92 ? 2.690 -5.911 2.875 1.00 93.00 92 PHE A CA 1
ATOM 687 C C . PHE A 1 92 ? 1.656 -4.856 2.476 1.00 93.00 92 PHE A C 1
ATOM 689 O O . PHE A 1 92 ? 0.748 -4.541 3.255 1.00 93.00 92 PHE A O 1
ATOM 696 N N . GLY A 1 93 ? 1.760 -4.339 1.254 1.00 90.50 93 GLY A N 1
ATOM 697 C CA . GLY A 1 93 ? 0.889 -3.287 0.739 1.00 90.50 93 GLY A CA 1
ATOM 698 C C . GLY A 1 93 ? -0.539 -3.756 0.479 1.00 90.50 93 GLY A C 1
ATOM 699 O O . GLY A 1 93 ? -1.475 -2.991 0.704 1.00 90.50 93 GLY A O 1
ATOM 700 N N . VAL A 1 94 ? -0.724 -5.015 0.068 1.00 93.62 94 VAL A N 1
ATOM 701 C CA . VAL A 1 94 ? -2.055 -5.569 -0.224 1.00 93.62 94 VAL A CA 1
ATOM 702 C C . VAL A 1 94 ? -2.487 -6.580 0.836 1.00 93.62 94 VAL A C 1
ATOM 704 O O . VAL A 1 94 ? -3.456 -6.322 1.549 1.00 93.62 94 VAL A O 1
ATOM 707 N N . LEU A 1 95 ? -1.788 -7.711 0.987 1.00 94.00 95 LEU A N 1
ATOM 708 C CA . LEU A 1 95 ? -2.280 -8.830 1.805 1.00 94.00 95 LEU A CA 1
ATOM 709 C C . LEU A 1 95 ? -2.309 -8.511 3.305 1.00 94.00 95 LEU A C 1
ATOM 711 O O . LEU A 1 95 ? -3.350 -8.652 3.946 1.00 94.00 95 LEU A O 1
ATOM 715 N N . VAL A 1 96 ? -1.192 -8.060 3.878 1.00 91.69 96 VAL A N 1
ATOM 716 C CA . VAL A 1 96 ? -1.098 -7.732 5.309 1.00 91.69 96 VAL A CA 1
ATOM 717 C C . VAL A 1 96 ? -1.938 -6.493 5.624 1.00 91.69 96 VAL A C 1
ATOM 719 O O . VAL A 1 96 ? -2.603 -6.460 6.658 1.00 91.69 96 VAL A O 1
ATOM 722 N N . THR A 1 97 ? -1.999 -5.516 4.716 1.00 90.38 97 THR A N 1
ATOM 723 C CA . THR A 1 97 ? -2.894 -4.355 4.843 1.00 90.38 97 THR A CA 1
ATOM 724 C C . THR A 1 97 ? -4.363 -4.786 4.901 1.00 90.38 97 THR A C 1
ATOM 726 O O . THR A 1 97 ? -5.059 -4.441 5.858 1.00 90.38 97 THR A O 1
ATOM 729 N N . ALA A 1 98 ? -4.831 -5.606 3.956 1.00 90.44 98 ALA A N 1
ATOM 730 C CA . ALA A 1 98 ? -6.195 -6.134 3.958 1.00 90.44 98 ALA A CA 1
ATOM 731 C C . ALA A 1 98 ? -6.482 -6.979 5.210 1.00 90.44 98 ALA A C 1
ATOM 733 O O . ALA A 1 98 ? -7.497 -6.777 5.879 1.00 90.44 98 ALA A O 1
ATOM 734 N N . LEU A 1 99 ? -5.558 -7.869 5.587 1.00 90.50 99 LEU A N 1
ATOM 735 C CA . LEU A 1 99 ? -5.671 -8.685 6.796 1.00 90.50 99 LEU A CA 1
ATOM 736 C C . LEU A 1 99 ? -5.786 -7.814 8.051 1.00 90.50 99 LEU A C 1
ATOM 738 O O . LEU A 1 99 ? -6.600 -8.094 8.930 1.00 90.50 99 LEU A O 1
ATOM 742 N N . THR A 1 100 ? -5.016 -6.732 8.126 1.00 89.00 100 THR A N 1
ATOM 743 C CA . THR A 1 100 ? -5.050 -5.792 9.251 1.00 89.00 100 THR A CA 1
ATOM 744 C C . THR A 1 100 ? -6.393 -5.081 9.347 1.00 89.00 100 THR A C 1
ATOM 746 O O . THR A 1 100 ? -6.927 -4.950 10.449 1.00 89.00 100 THR A O 1
ATOM 749 N N . LEU A 1 101 ? -6.983 -4.683 8.216 1.00 86.81 101 LEU A N 1
ATOM 750 C CA . LEU A 1 101 ? -8.316 -4.074 8.181 1.00 86.81 101 LEU A CA 1
ATOM 751 C C . LEU A 1 101 ? -9.421 -5.051 8.615 1.00 86.81 101 LEU A C 1
ATOM 753 O O . LEU A 1 101 ? -10.385 -4.637 9.259 1.00 86.81 101 LEU A O 1
ATOM 757 N N . VAL A 1 102 ? -9.273 -6.346 8.320 1.00 87.62 102 VAL A N 1
ATOM 758 C CA . VAL A 1 102 ? -10.221 -7.390 8.747 1.00 87.62 102 VAL A CA 1
ATOM 759 C C . VAL A 1 102 ? -10.071 -7.697 10.238 1.00 87.62 102 VAL A C 1
ATOM 761 O O . VAL A 1 102 ? -11.046 -7.661 10.991 1.00 87.62 102 VAL A O 1
ATOM 764 N N . VAL A 1 103 ? -8.842 -7.979 10.675 1.00 87.25 103 VAL A N 1
ATOM 765 C CA . VAL A 1 103 ? -8.524 -8.432 12.037 1.00 87.25 103 VAL A CA 1
ATOM 766 C C . VAL A 1 103 ? -8.599 -7.287 13.052 1.00 87.25 103 VAL A C 1
ATOM 768 O O . VAL A 1 103 ? -8.879 -7.530 14.227 1.00 87.25 103 VAL A O 1
ATOM 771 N N . ARG A 1 104 ? -8.367 -6.042 12.611 1.00 81.94 104 ARG A N 1
ATOM 772 C CA . ARG A 1 104 ? -8.408 -4.811 13.422 1.00 81.94 104 ARG A CA 1
ATOM 773 C C . ARG A 1 104 ? -7.542 -4.866 14.686 1.00 81.94 104 ARG A C 1
ATOM 775 O O . ARG A 1 104 ? -7.882 -4.281 15.712 1.00 81.94 104 ARG A O 1
ATOM 782 N N . ARG A 1 105 ? -6.417 -5.588 14.635 1.00 81.06 105 ARG A N 1
ATOM 783 C CA . ARG A 1 105 ? -5.465 -5.680 15.754 1.00 81.06 105 ARG A CA 1
ATOM 784 C C . ARG A 1 105 ? -4.422 -4.580 15.666 1.00 81.06 105 ARG A C 1
ATOM 786 O O . ARG A 1 105 ? -3.712 -4.489 14.670 1.00 81.06 105 ARG A O 1
ATOM 793 N N . TRP A 1 106 ? -4.250 -3.844 16.761 1.00 80.00 106 TRP A N 1
ATOM 794 C CA . TRP A 1 106 ? -3.279 -2.751 16.849 1.00 80.00 106 TRP A CA 1
ATOM 795 C C . TRP A 1 106 ? -1.832 -3.175 16.532 1.00 80.00 106 TRP A C 1
ATOM 797 O O . TRP A 1 106 ? -1.148 -2.484 15.799 1.00 80.00 106 TRP A O 1
ATOM 807 N N . PHE A 1 107 ? -1.354 -4.342 16.983 1.00 80.94 107 PHE A N 1
ATOM 808 C CA . PHE A 1 107 ? 0.031 -4.766 16.692 1.00 80.94 107 PHE A CA 1
ATOM 809 C C . PHE A 1 107 ? 0.319 -4.952 15.188 1.00 80.94 107 PHE A C 1
ATOM 811 O O . PHE A 1 107 ? 1.448 -4.755 14.746 1.00 80.94 107 PHE A O 1
ATOM 818 N N . LEU A 1 108 ? -0.695 -5.292 14.386 1.00 82.94 108 LEU A N 1
ATOM 819 C CA . LEU A 1 108 ? -0.521 -5.455 12.942 1.00 82.94 108 LEU A CA 1
ATOM 820 C C . LEU A 1 108 ? -0.253 -4.119 12.233 1.00 82.94 108 LEU A C 1
ATOM 822 O O . LEU A 1 108 ? 0.388 -4.117 11.187 1.00 82.94 108 LEU A O 1
ATOM 826 N N . THR A 1 109 ? -0.667 -2.984 12.810 1.00 85.00 109 THR A N 1
ATOM 827 C CA . THR A 1 109 ? -0.403 -1.662 12.219 1.00 85.00 109 THR A CA 1
ATOM 828 C C . THR A 1 109 ? 1.094 -1.351 12.195 1.00 85.00 109 THR A C 1
ATOM 830 O O . THR A 1 109 ? 1.580 -0.795 11.214 1.00 85.00 109 THR A O 1
ATOM 833 N N . TRP A 1 110 ? 1.847 -1.800 13.207 1.00 87.00 110 TRP A N 1
ATOM 834 C CA . TRP A 1 110 ? 3.309 -1.712 13.228 1.00 87.00 110 TRP A CA 1
ATOM 835 C C . TRP A 1 110 ? 3.958 -2.575 12.151 1.00 87.00 110 TRP A C 1
ATOM 837 O O . TRP A 1 110 ? 4.853 -2.105 11.452 1.00 87.00 110 TRP A O 1
ATOM 847 N N . ILE A 1 111 ? 3.489 -3.815 11.981 1.00 89.00 111 ILE A N 1
ATOM 848 C CA . ILE A 1 111 ? 3.997 -4.710 10.931 1.00 89.00 111 ILE A CA 1
ATOM 849 C C . ILE A 1 111 ? 3.755 -4.091 9.553 1.00 89.00 111 ILE A C 1
ATOM 851 O O . ILE A 1 111 ? 4.670 -4.048 8.734 1.00 89.00 111 ILE A O 1
ATOM 855 N N . CYS A 1 112 ? 2.553 -3.563 9.312 1.00 89.31 112 CYS A N 1
ATOM 856 C CA . CYS A 1 112 ? 2.242 -2.856 8.077 1.00 89.31 112 CYS A CA 1
ATOM 857 C C . CYS A 1 112 ? 3.136 -1.630 7.872 1.00 89.31 112 CYS A C 1
ATOM 859 O O . CYS A 1 112 ? 3.665 -1.460 6.778 1.00 89.31 112 CYS A O 1
ATOM 861 N N . ALA A 1 113 ? 3.328 -0.796 8.898 1.00 89.56 113 ALA A N 1
ATOM 862 C CA . ALA A 1 113 ? 4.151 0.408 8.799 1.00 89.56 113 ALA A CA 1
ATOM 863 C C . ALA A 1 113 ? 5.593 0.075 8.389 1.00 89.56 113 ALA A C 1
ATOM 865 O O . ALA A 1 113 ? 6.107 0.643 7.425 1.00 89.56 113 ALA A O 1
ATOM 866 N N . PHE A 1 114 ? 6.222 -0.887 9.070 1.00 93.06 114 PHE A N 1
ATOM 867 C CA . PHE A 1 114 ? 7.585 -1.308 8.746 1.00 93.06 114 PHE A CA 1
ATOM 868 C C . PHE A 1 114 ? 7.671 -2.015 7.392 1.00 93.06 114 PHE A C 1
ATOM 870 O O . PHE A 1 114 ? 8.560 -1.700 6.604 1.00 93.06 114 PHE A O 1
ATOM 877 N N . GLY A 1 115 ? 6.746 -2.930 7.092 1.00 91.31 115 GLY A N 1
ATOM 878 C CA . GLY A 1 115 ? 6.740 -3.670 5.828 1.00 91.31 115 GLY A CA 1
ATOM 879 C C . GLY A 1 115 ? 6.532 -2.763 4.614 1.00 91.31 115 GLY A C 1
ATOM 880 O O . GLY A 1 115 ? 7.260 -2.864 3.626 1.00 91.31 115 GLY A O 1
ATOM 881 N N . CYS A 1 116 ? 5.592 -1.818 4.701 1.00 90.75 116 CYS A N 1
ATOM 882 C CA . CYS A 1 116 ? 5.358 -0.848 3.632 1.00 90.75 116 CYS A CA 1
ATOM 883 C C . CYS A 1 116 ? 6.535 0.133 3.511 1.00 90.75 116 CYS A C 1
ATOM 885 O O . CYS A 1 116 ? 6.987 0.394 2.399 1.00 90.75 116 CYS A O 1
ATOM 887 N N . GLY A 1 117 ? 7.102 0.599 4.632 1.00 90.94 117 GLY A N 1
ATOM 888 C CA . GLY A 1 117 ? 8.288 1.460 4.619 1.00 90.94 117 GLY A CA 1
ATOM 889 C C . GLY A 1 117 ? 9.514 0.792 3.992 1.00 90.94 117 GLY A C 1
ATOM 890 O O . GLY A 1 117 ? 10.211 1.416 3.197 1.00 90.94 117 GLY A O 1
ATOM 891 N N . HIS A 1 118 ? 9.742 -0.492 4.278 1.00 94.00 118 HIS A N 1
ATOM 892 C CA . HIS A 1 118 ? 10.788 -1.282 3.624 1.00 94.00 118 HIS A CA 1
ATOM 893 C C . HIS A 1 118 ? 10.548 -1.404 2.112 1.00 94.00 118 HIS A C 1
ATOM 895 O O . HIS A 1 118 ? 11.461 -1.200 1.317 1.00 94.00 118 HIS A O 1
ATOM 901 N N . SER A 1 119 ? 9.298 -1.647 1.713 1.00 92.75 119 SER A N 1
ATOM 902 C CA . SER A 1 119 ? 8.915 -1.757 0.301 1.00 92.75 119 SER A CA 1
ATOM 903 C C . SER A 1 119 ? 9.173 -0.453 -0.473 1.00 92.75 119 SER A C 1
ATOM 905 O O . SER A 1 119 ? 9.574 -0.498 -1.631 1.00 92.75 119 SER A O 1
ATOM 907 N N . VAL A 1 120 ? 9.010 0.724 0.151 1.00 93.81 120 VAL A N 1
ATOM 908 C CA . VAL A 1 120 ? 9.357 2.017 -0.480 1.00 93.81 120 VAL A CA 1
ATOM 909 C C . VAL A 1 120 ? 10.839 2.065 -0.862 1.00 93.81 120 VAL A C 1
ATOM 911 O O . VAL A 1 120 ? 11.170 2.465 -1.978 1.00 93.81 120 VAL A O 1
ATOM 914 N N . PHE A 1 121 ? 11.726 1.647 0.046 1.00 94.56 121 PHE A N 1
ATOM 915 C CA . PHE A 1 121 ? 13.167 1.622 -0.204 1.00 94.56 121 PHE A CA 1
ATOM 916 C C . PHE A 1 121 ? 13.521 0.694 -1.373 1.00 94.56 121 PHE A C 1
ATOM 918 O O . PHE A 1 121 ? 14.239 1.102 -2.286 1.00 94.56 121 PHE A O 1
ATOM 925 N N . GLU A 1 122 ? 12.967 -0.519 -1.390 1.00 91.38 122 GLU A N 1
ATOM 926 C CA . GLU A 1 122 ? 13.170 -1.465 -2.493 1.00 91.38 122 GLU A CA 1
ATOM 927 C C . GLU A 1 122 ? 12.660 -0.911 -3.828 1.00 91.38 122 GLU A C 1
ATOM 929 O O . GLU A 1 122 ? 13.325 -1.051 -4.853 1.00 91.38 122 GLU A O 1
ATOM 934 N N . GLY A 1 123 ? 11.517 -0.224 -3.816 1.00 90.62 123 GLY A N 1
ATOM 935 C CA . GLY A 1 123 ? 10.938 0.400 -5.001 1.00 90.62 123 GLY A CA 1
ATOM 936 C C . GLY A 1 123 ? 11.800 1.525 -5.572 1.00 90.62 123 GLY A C 1
ATOM 937 O O . GLY A 1 123 ? 12.001 1.603 -6.784 1.00 90.62 123 GLY A O 1
ATOM 938 N N . MET A 1 124 ? 12.372 2.366 -4.706 1.00 94.50 124 MET A N 1
ATOM 939 C CA . MET A 1 124 ? 13.327 3.395 -5.125 1.00 94.50 124 MET A CA 1
ATOM 940 C C . MET A 1 124 ? 14.583 2.782 -5.746 1.00 94.50 124 MET A C 1
ATOM 942 O O . MET A 1 124 ? 15.042 3.256 -6.786 1.00 94.50 124 MET A O 1
ATOM 946 N N . LEU A 1 125 ? 15.118 1.710 -5.152 1.00 92.25 125 LEU A N 1
ATOM 947 C CA . LEU A 1 125 ? 16.263 1.016 -5.731 1.00 92.25 125 LEU A CA 1
ATOM 948 C C . LEU A 1 125 ? 15.914 0.334 -7.059 1.00 92.25 125 LEU A C 1
ATOM 950 O O . LEU A 1 125 ? 16.728 0.363 -7.974 1.00 92.25 125 LEU A O 1
ATOM 954 N N . ALA A 1 126 ? 14.715 -0.236 -7.199 1.00 89.19 126 ALA A N 1
ATOM 955 C CA . ALA A 1 126 ? 14.262 -0.827 -8.455 1.00 89.19 126 ALA A CA 1
ATOM 956 C C . ALA A 1 126 ? 14.205 0.218 -9.582 1.00 89.19 126 ALA A C 1
ATOM 958 O O . ALA A 1 126 ? 14.666 -0.053 -10.691 1.00 89.19 126 ALA A O 1
ATOM 959 N N . ILE A 1 127 ? 13.701 1.425 -9.293 1.00 91.75 127 ILE A N 1
ATOM 960 C CA . ILE A 1 127 ? 13.718 2.554 -10.237 1.00 91.75 127 ILE A CA 1
ATOM 961 C C . ILE A 1 127 ? 15.159 2.922 -10.598 1.00 91.75 127 ILE A C 1
ATOM 963 O O . ILE A 1 127 ? 15.484 3.017 -11.782 1.00 91.75 127 ILE A O 1
ATOM 967 N N . TRP A 1 128 ? 16.026 3.086 -9.597 1.00 91.56 128 TRP A N 1
ATOM 968 C CA . TRP A 1 128 ? 17.426 3.442 -9.816 1.00 91.56 128 TRP A CA 1
ATOM 969 C C . TRP A 1 128 ? 18.160 2.399 -10.668 1.00 91.56 128 TRP A C 1
ATOM 971 O O . TRP A 1 128 ? 18.773 2.761 -11.668 1.00 91.56 128 TRP A O 1
ATOM 981 N N . SER A 1 129 ? 18.027 1.105 -10.355 1.00 86.50 129 SER A N 1
ATOM 982 C CA . SER A 1 129 ? 18.659 0.024 -11.121 1.00 86.50 129 SER A CA 1
ATOM 983 C C . SER A 1 129 ? 18.250 0.043 -12.594 1.00 86.50 129 SER A C 1
ATOM 985 O O . SER A 1 129 ? 19.089 -0.200 -13.456 1.00 86.50 129 SER A O 1
ATOM 987 N N . ARG A 1 130 ? 16.990 0.379 -12.906 1.00 86.19 130 ARG A N 1
ATOM 988 C CA . ARG 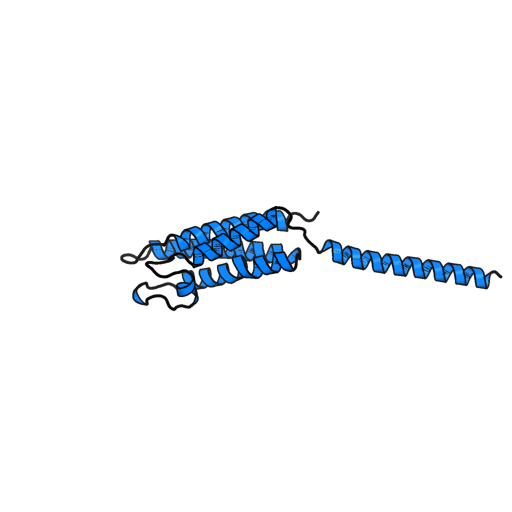A 1 130 ? 16.535 0.530 -14.299 1.00 86.19 130 ARG A CA 1
ATOM 989 C C . ARG A 1 130 ? 17.091 1.770 -14.984 1.00 86.19 130 ARG A C 1
ATOM 991 O O . ARG A 1 130 ? 17.282 1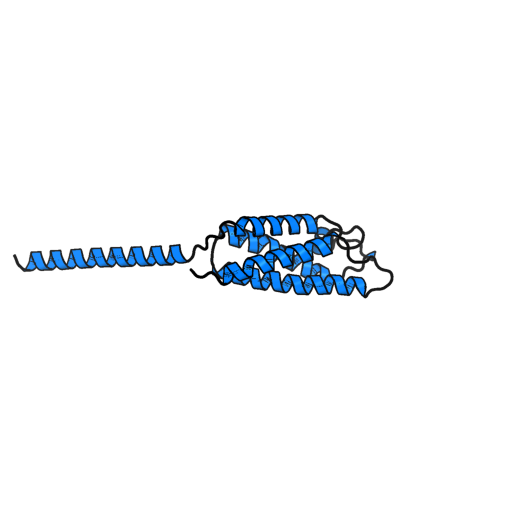.746 -16.189 1.00 86.19 130 ARG A O 1
ATOM 998 N N . GLN A 1 131 ? 17.349 2.837 -14.238 1.00 88.19 131 GLN A N 1
ATOM 999 C CA . GLN A 1 131 ? 17.945 4.058 -14.781 1.00 88.19 131 GLN A CA 1
ATOM 1000 C C . GLN A 1 131 ? 19.452 3.921 -15.029 1.00 88.19 131 GLN A C 1
ATOM 1002 O O . GLN A 1 131 ? 19.996 4.650 -15.852 1.00 88.19 131 GLN A O 1
ATOM 1007 N N . THR A 1 132 ? 20.132 3.009 -14.329 1.00 87.31 132 THR A N 1
ATOM 1008 C CA . THR A 1 132 ? 21.585 2.820 -14.456 1.00 87.31 132 THR A CA 1
ATOM 1009 C C . THR A 1 132 ? 22.019 1.856 -15.552 1.00 87.31 132 THR A C 1
ATOM 1011 O O . THR A 1 132 ? 23.204 1.840 -15.879 1.00 87.31 132 THR A O 1
ATOM 1014 N N . VAL A 1 133 ? 21.113 1.041 -16.104 1.00 82.56 133 VAL A N 1
ATOM 1015 C CA . VAL A 1 133 ? 21.465 0.109 -17.183 1.00 82.56 133 VAL A CA 1
ATOM 1016 C C . VAL A 1 133 ? 21.245 0.794 -18.537 1.00 82.56 133 VAL A C 1
ATOM 1018 O O . VAL A 1 133 ? 20.107 1.156 -18.842 1.00 82.56 133 VAL A O 1
ATOM 1021 N N . PRO A 1 134 ? 22.304 1.007 -19.340 1.00 79.00 134 PRO A N 1
ATOM 1022 C CA . PRO A 1 134 ? 22.175 1.595 -20.669 1.00 79.00 134 PRO A CA 1
ATOM 1023 C C . PRO A 1 134 ? 21.451 0.642 -21.632 1.00 79.00 134 PRO A C 1
ATOM 1025 O O . PRO A 1 134 ? 21.461 -0.571 -21.441 1.00 79.00 134 PRO A O 1
ATOM 1028 N N . ASP A 1 135 ? 20.823 1.206 -22.666 1.00 82.50 135 ASP A N 1
ATOM 1029 C CA . ASP A 1 135 ? 20.202 0.487 -23.795 1.00 82.50 135 ASP A CA 1
ATOM 1030 C C . ASP A 1 135 ? 19.020 -0.449 -23.463 1.00 82.50 135 ASP A C 1
ATOM 1032 O O . ASP A 1 135 ? 18.515 -1.151 -24.340 1.00 82.50 135 ASP A O 1
ATOM 1036 N N . LEU A 1 136 ? 18.506 -0.408 -22.229 1.00 82.75 136 LEU A N 1
ATOM 1037 C CA . LEU A 1 136 ? 17.282 -1.099 -21.819 1.00 82.75 136 LEU A CA 1
ATOM 1038 C C . LEU A 1 136 ? 16.115 -0.124 -21.581 1.00 82.75 136 LEU A C 1
ATOM 1040 O O . LEU A 1 136 ? 16.331 1.048 -21.262 1.00 82.75 136 LEU A O 1
ATOM 1044 N N . PRO A 1 137 ? 14.852 -0.596 -21.661 1.00 84.44 137 PRO A N 1
ATOM 1045 C CA . PRO A 1 137 ? 13.693 0.222 -21.323 1.00 84.44 137 PRO A CA 1
ATOM 1046 C C . PRO A 1 137 ? 13.779 0.776 -19.896 1.00 84.44 137 PRO A C 1
ATOM 1048 O O . PRO A 1 137 ? 14.025 0.033 -18.937 1.00 84.44 137 PRO A O 1
ATOM 1051 N N . GLY A 1 138 ? 13.538 2.080 -19.761 1.00 86.06 138 GLY A N 1
ATOM 1052 C CA . GLY A 1 138 ? 13.481 2.764 -18.472 1.00 86.06 138 GLY A CA 1
ATOM 1053 C C . GLY A 1 138 ? 12.303 2.315 -17.590 1.00 86.06 138 GLY A C 1
ATOM 1054 O O . GLY A 1 138 ? 11.513 1.448 -17.977 1.00 86.06 138 GLY A O 1
ATOM 1055 N N . PRO A 1 139 ? 12.166 2.896 -16.386 1.00 90.50 139 PRO A N 1
ATOM 1056 C CA . PRO A 1 139 ? 11.077 2.567 -15.472 1.00 90.50 139 PRO A CA 1
ATOM 1057 C C . PRO A 1 139 ? 9.715 2.936 -16.079 1.00 90.50 139 PRO A C 1
ATOM 1059 O O . PRO A 1 139 ? 9.471 4.085 -16.445 1.00 90.50 139 PRO A O 1
ATOM 1062 N N . GLY A 1 140 ? 8.821 1.953 -16.164 1.00 92.06 140 GLY A N 1
ATOM 1063 C CA . GLY A 1 140 ? 7.454 2.125 -16.641 1.00 92.06 140 GLY A CA 1
ATOM 1064 C C . GLY A 1 140 ? 6.561 2.855 -15.636 1.00 92.06 140 GLY A C 1
ATOM 1065 O O . GLY A 1 140 ? 6.852 2.944 -14.438 1.00 92.06 140 GLY A O 1
ATOM 1066 N N . ALA A 1 141 ? 5.427 3.360 -16.123 1.00 92.75 141 ALA A N 1
ATOM 1067 C CA . ALA A 1 141 ? 4.479 4.114 -15.305 1.00 92.75 141 ALA A CA 1
ATOM 1068 C C . ALA A 1 141 ? 3.913 3.284 -14.139 1.00 92.75 141 ALA A C 1
ATOM 1070 O O . ALA A 1 141 ? 3.727 3.820 -13.047 1.00 92.75 141 ALA A O 1
ATOM 1071 N N . GLY A 1 142 ? 3.693 1.978 -14.335 1.00 93.38 142 GLY A N 1
ATOM 1072 C CA . GLY A 1 142 ? 3.190 1.085 -13.290 1.00 93.38 142 GLY A CA 1
ATOM 1073 C C . GLY A 1 142 ? 4.133 0.985 -12.094 1.00 93.38 142 GLY A C 1
ATOM 1074 O O . GLY A 1 142 ? 3.676 1.018 -10.950 1.00 93.38 142 GLY A O 1
ATOM 1075 N N . LEU A 1 143 ? 5.447 0.971 -12.341 1.00 93.06 143 LEU A N 1
ATOM 1076 C CA . LEU A 1 143 ? 6.457 0.943 -11.284 1.00 93.06 143 LEU A CA 1
ATOM 1077 C C . LEU A 1 143 ? 6.391 2.224 -10.441 1.00 93.06 143 LEU A C 1
ATOM 1079 O O . LEU A 1 143 ? 6.306 2.158 -9.217 1.00 93.06 143 LEU A O 1
ATOM 1083 N N . ILE A 1 144 ? 6.354 3.388 -11.094 1.00 95.00 144 ILE A N 1
ATOM 1084 C CA . ILE A 1 144 ? 6.292 4.693 -10.418 1.00 95.00 144 ILE A CA 1
ATOM 1085 C C . ILE A 1 144 ? 5.004 4.815 -9.597 1.00 95.00 144 ILE A C 1
ATOM 1087 O O . ILE A 1 144 ? 5.050 5.175 -8.421 1.00 95.00 144 ILE A O 1
ATOM 1091 N N . VAL A 1 145 ? 3.856 4.470 -10.190 1.00 96.00 145 VAL A N 1
ATOM 1092 C CA . VAL A 1 145 ? 2.555 4.492 -9.503 1.00 96.00 145 VAL A CA 1
ATOM 1093 C C . VAL A 1 145 ? 2.571 3.575 -8.282 1.00 96.00 145 VAL A C 1
ATOM 1095 O O . VAL A 1 145 ? 2.118 3.981 -7.213 1.00 96.00 145 VAL A O 1
ATOM 1098 N N . THR A 1 146 ? 3.142 2.376 -8.406 1.00 96.31 146 THR A N 1
ATOM 1099 C CA . THR A 1 146 ? 3.245 1.421 -7.296 1.00 96.31 146 THR A CA 1
ATOM 1100 C C . THR A 1 146 ? 4.098 1.979 -6.155 1.00 96.31 146 THR A C 1
ATOM 1102 O O . THR A 1 146 ? 3.683 1.912 -4.999 1.00 96.31 146 THR A O 1
ATOM 1105 N N . VAL A 1 147 ? 5.250 2.591 -6.460 1.00 96.19 147 VAL A N 1
ATOM 1106 C CA . VAL A 1 147 ? 6.125 3.221 -5.454 1.00 96.19 147 VAL A CA 1
ATOM 1107 C C . VAL A 1 147 ? 5.418 4.371 -4.730 1.00 96.19 147 VAL A C 1
ATOM 1109 O O . VAL A 1 147 ? 5.483 4.475 -3.504 1.00 96.19 147 VAL A O 1
ATOM 1112 N N . LEU A 1 148 ? 4.692 5.218 -5.460 1.00 97.06 148 LEU A N 1
ATOM 1113 C CA . LEU A 1 148 ? 3.936 6.317 -4.857 1.00 97.06 148 LEU A CA 1
ATOM 1114 C C . LEU A 1 148 ? 2.772 5.811 -3.995 1.00 97.06 148 LEU A C 1
ATOM 1116 O O . LEU A 1 148 ? 2.534 6.336 -2.907 1.00 97.06 148 LEU A O 1
ATOM 1120 N N . ALA A 1 149 ? 2.073 4.770 -4.444 1.00 96.62 149 ALA A N 1
ATOM 1121 C CA . ALA A 1 149 ? 0.973 4.172 -3.699 1.00 96.62 149 ALA A CA 1
ATOM 1122 C C . ALA A 1 149 ? 1.456 3.493 -2.405 1.00 96.62 149 ALA A C 1
ATOM 1124 O O . ALA A 1 149 ? 0.846 3.692 -1.353 1.00 96.62 149 ALA A O 1
ATOM 1125 N N . ILE A 1 150 ? 2.573 2.755 -2.433 1.00 96.19 150 ILE A N 1
ATOM 1126 C CA . ILE A 1 150 ? 3.115 2.130 -1.215 1.00 96.19 150 ILE A CA 1
ATOM 1127 C C . ILE A 1 150 ? 3.669 3.180 -0.244 1.00 96.19 150 ILE A C 1
ATOM 1129 O O . ILE A 1 150 ? 3.481 3.053 0.968 1.00 96.19 150 ILE A O 1
ATOM 1133 N N . LEU A 1 151 ? 4.258 4.270 -0.750 1.00 95.88 151 LEU A N 1
ATOM 1134 C CA . LEU A 1 151 ? 4.648 5.421 0.067 1.00 95.88 151 LEU A CA 1
ATOM 1135 C C . LEU A 1 151 ? 3.430 6.054 0.750 1.00 95.88 151 LEU A C 1
ATOM 1137 O O . LEU A 1 151 ? 3.456 6.304 1.955 1.00 95.88 151 LEU A O 1
ATOM 1141 N N . PHE A 1 152 ? 2.339 6.252 0.010 1.00 96.00 152 PHE A N 1
ATOM 1142 C CA . PHE A 1 152 ? 1.089 6.776 0.552 1.00 96.00 152 PHE A CA 1
ATOM 1143 C C . PHE A 1 152 ? 0.514 5.881 1.664 1.00 9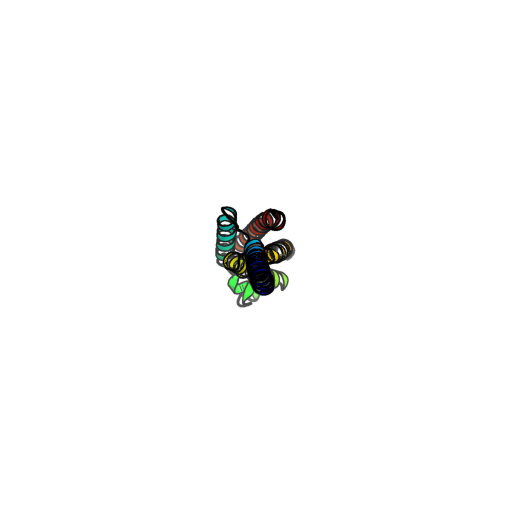6.00 152 PHE A C 1
ATOM 1145 O O . PHE A 1 152 ? 0.200 6.376 2.748 1.00 96.00 152 PHE A O 1
ATOM 1152 N N . ILE A 1 153 ? 0.443 4.561 1.447 1.00 93.62 153 ILE A N 1
ATOM 1153 C CA . ILE A 1 153 ? 0.001 3.599 2.474 1.00 93.62 153 ILE A CA 1
ATOM 1154 C C . ILE A 1 153 ? 0.902 3.670 3.713 1.00 93.62 153 ILE A C 1
ATOM 1156 O O . ILE A 1 153 ? 0.407 3.704 4.840 1.00 93.62 153 ILE A O 1
ATOM 1160 N N . THR A 1 154 ? 2.219 3.737 3.516 1.00 93.75 154 THR A N 1
ATOM 1161 C CA . THR A 1 154 ? 3.200 3.842 4.605 1.00 93.75 154 THR A CA 1
ATOM 1162 C C . THR A 1 154 ? 2.930 5.069 5.478 1.00 93.75 154 THR A C 1
ATOM 1164 O O . THR A 1 154 ? 2.828 4.953 6.701 1.00 93.75 154 THR A O 1
ATOM 1167 N N . MET A 1 155 ? 2.735 6.236 4.854 1.00 92.44 155 MET A N 1
ATOM 1168 C CA . MET A 1 155 ? 2.407 7.483 5.557 1.00 92.44 155 MET A CA 1
ATOM 1169 C C . MET A 1 155 ? 1.091 7.385 6.327 1.00 92.44 155 MET A C 1
ATOM 1171 O O . MET A 1 155 ? 0.933 8.017 7.370 1.00 92.44 155 MET A O 1
ATOM 1175 N N . GLN A 1 156 ? 0.152 6.566 5.853 1.00 90.50 156 GLN A N 1
ATOM 1176 C CA . GLN A 1 156 ? -1.129 6.390 6.515 1.00 90.50 156 GLN A CA 1
ATOM 1177 C C . GLN A 1 156 ? -1.050 5.496 7.761 1.00 90.50 156 GLN A C 1
ATOM 1179 O O . GLN A 1 156 ? -1.829 5.708 8.697 1.00 90.50 156 GLN A O 1
ATOM 1184 N N . TRP A 1 157 ? -0.113 4.543 7.803 1.00 86.94 157 TRP A N 1
ATOM 1185 C CA . TRP A 1 157 ? 0.074 3.630 8.935 1.00 86.94 157 TRP A CA 1
ATOM 1186 C C . TRP A 1 157 ? 0.767 4.271 10.139 1.00 86.94 157 TRP A C 1
ATOM 1188 O O . TRP A 1 157 ? 0.375 3.984 11.268 1.00 86.94 157 TRP A O 1
ATOM 1198 N N . PHE A 1 158 ? 1.742 5.164 9.940 1.00 83.25 158 PHE A N 1
ATOM 1199 C CA . PHE A 1 158 ? 2.488 5.775 11.053 1.00 83.25 158 PHE A CA 1
ATOM 1200 C C . PHE A 1 158 ? 1.587 6.479 12.088 1.00 83.25 158 PHE A C 1
ATOM 1202 O O . PHE A 1 158 ? 1.697 6.179 13.280 1.00 83.25 158 PHE A O 1
ATOM 1209 N N . PRO A 1 159 ? 0.626 7.333 11.685 1.00 80.81 159 PRO A N 1
ATOM 1210 C CA . PRO A 1 159 ? -0.301 7.952 12.626 1.00 80.81 159 PRO A CA 1
ATOM 1211 C C . PRO A 1 159 ? -1.260 6.965 13.302 1.00 80.81 159 PRO A C 1
ATOM 1213 O O . PRO A 1 159 ? -1.789 7.278 14.363 1.00 80.81 159 PRO A O 1
ATOM 1216 N N . LEU A 1 160 ? -1.531 5.809 12.682 1.00 76.12 160 LEU A N 1
ATOM 1217 C CA . LEU A 1 160 ? -2.384 4.753 13.244 1.00 76.12 160 LEU A CA 1
ATOM 1218 C C . LEU A 1 160 ? -1.646 3.892 14.268 1.00 76.12 160 LEU A C 1
ATOM 1220 O O . LEU A 1 160 ? -2.240 3.416 15.231 1.00 76.12 160 LEU A O 1
ATOM 1224 N N . ALA A 1 161 ? -0.346 3.694 14.066 1.00 76.44 161 ALA A N 1
ATOM 1225 C CA . ALA A 1 161 ? 0.508 3.007 15.020 1.00 76.44 161 ALA A CA 1
ATOM 1226 C C . ALA A 1 161 ? 0.683 3.826 16.311 1.00 76.44 161 ALA A C 1
ATOM 1228 O O . ALA A 1 161 ? 0.751 3.252 17.401 1.00 76.44 161 ALA A O 1
ATOM 1229 N N . TRP A 1 162 ? 0.710 5.160 16.190 1.00 73.94 162 TRP A N 1
ATOM 1230 C CA . TRP A 1 162 ? 0.931 6.073 17.314 1.00 73.94 162 TRP A CA 1
ATOM 1231 C C . TRP A 1 162 ? -0.333 6.440 18.103 1.00 73.94 162 TRP A C 1
ATOM 1233 O O . TRP A 1 162 ? -0.230 6.739 19.288 1.00 73.94 162 TRP A O 1
ATOM 1243 N N . SER A 1 163 ? -1.521 6.390 17.490 1.00 67.19 163 SER A N 1
ATOM 1244 C CA . SER A 1 163 ? -2.790 6.600 18.199 1.00 67.19 163 SER A CA 1
ATOM 1245 C C . SER A 1 163 ? -3.113 5.381 19.073 1.00 67.19 163 SER A C 1
ATOM 1247 O O . SER A 1 163 ? -3.764 4.435 18.623 1.00 67.19 163 SER A O 1
ATOM 1249 N N . ARG A 1 164 ? -2.582 5.372 20.299 1.00 55.81 164 ARG A N 1
ATOM 1250 C CA . ARG A 1 164 ? -2.992 4.492 21.402 1.00 55.81 164 ARG A CA 1
ATOM 1251 C C . ARG A 1 164 ? -3.847 5.311 22.366 1.00 55.81 164 ARG A C 1
ATOM 1253 O O . ARG A 1 164 ? -3.394 5.587 23.472 1.00 55.81 164 ARG A O 1
ATOM 1260 N N . ASP A 1 165 ? -5.034 5.693 21.918 1.00 43.88 165 ASP A N 1
ATOM 1261 C CA . ASP A 1 165 ? -6.055 6.286 22.783 1.00 43.88 165 ASP A CA 1
ATOM 1262 C C . ASP A 1 165 ? -7.221 5.303 22.918 1.00 43.88 165 ASP A C 1
ATOM 1264 O O . ASP A 1 165 ? -7.649 4.760 21.869 1.00 43.88 165 ASP A O 1
#

Radius of gyration: 25.0 Å; chains: 1; bounding box: 51×26×86 Å

Sequence (165 aa):
MTEKADELSTETATEERATRVALSSAERQLLRRFDPGRRALYLAAGALLLILGFALPWVGDATGMEVLLGSAEPALEIGLLSRVFAATVLLFGVLVTALTLVVRRWFLTWICAFGCGHSVFEGMLAIWSRQTVPDLPGPGAGLIVTVLAILFITMQWFPLAWSRD